Protein AF-A0ABD1F8D3-F1 (afdb_monomer_lite)

Radius of gyration: 22.79 Å; chains: 1; bounding box: 66×43×37 Å

InterPro domains:
  IPR031733 Dynein attachment factor, N-terminal [PF15867] (12-73)
  IPR042422 Coiled-coil domain-containing protein 103 [PTHR28572] (12-74)

Sequence (77 aa):
MASSNSKKQLEFLYSQLQSDLESDTRYWLRNDAKLKAVVTAKSYEEFRESVDAAHLQPLSKQDIKKTTKTNWNKALQ

pLDDT: mean 86.03, std 13.29, range [49.47, 97.44]

Secondary structure (DSSP, 8-state):
-HHHHHHHHHHHHHHHHHHHHHHHHHHHHHHHHHHHHHHH-SSHHHHHHHHHHTTPPPPPTTTS-------S--S--

Organism: Hypothenemus hampei (NCBI:txid57062)

Foldseek 3Di:
DVVVVVVVVVVVVVVVVVVVVVVVVLVVQLVVQLVVCVVPPPDVVSSVCSSVCSPDDPDDPVNDDPDPPPPPPPPPD

Structure (mmCIF, N/CA/C/O backbone):
data_AF-A0ABD1F8D3-F1
#
_entry.id   AF-A0ABD1F8D3-F1
#
loop_
_atom_site.group_PDB
_atom_site.id
_atom_site.type_symbol
_atom_site.label_atom_id
_atom_site.label_alt_id
_atom_site.label_comp_id
_atom_site.label_asym_id
_atom_site.label_entity_id
_atom_site.label_seq_id
_atom_site.pdbx_PDB_ins_code
_atom_site.Cartn_x
_atom_site.Cartn_y
_atom_site.Cartn_z
_atom_site.occupancy
_atom_site.B_iso_or_equiv
_atom_site.auth_seq_id
_atom_site.auth_comp_id
_atom_site.auth_asym_id
_atom_site.auth_atom_id
_atom_site.pdbx_PDB_model_num
ATOM 1 N N . MET A 1 1 ? -38.238 2.660 17.909 1.00 53.16 1 MET A N 1
ATOM 2 C CA . MET A 1 1 ? -37.706 1.996 16.692 1.00 53.16 1 MET A CA 1
ATOM 3 C C . MET A 1 1 ? -36.777 2.892 15.857 1.00 53.16 1 MET A C 1
ATOM 5 O O . MET A 1 1 ? -35.767 2.381 15.398 1.00 53.16 1 MET A O 1
ATOM 9 N N . ALA A 1 2 ? -37.015 4.207 15.725 1.00 59.34 2 ALA A N 1
ATOM 10 C CA . ALA A 1 2 ? -36.159 5.121 14.940 1.00 59.34 2 ALA A CA 1
ATOM 11 C C . ALA A 1 2 ? -34.675 5.202 15.390 1.00 59.34 2 ALA A C 1
ATOM 13 O O . ALA A 1 2 ? -33.776 5.196 14.556 1.00 59.34 2 ALA A O 1
ATOM 14 N N . SER A 1 3 ? -34.400 5.183 16.701 1.00 63.12 3 SER A N 1
ATOM 15 C CA . SER A 1 3 ? -33.034 5.322 17.252 1.00 63.12 3 SER A CA 1
ATOM 16 C C . SER A 1 3 ? -32.077 4.170 16.890 1.00 63.12 3 SER A C 1
ATOM 18 O O . SER A 1 3 ? -30.873 4.373 16.759 1.00 63.12 3 SER A O 1
ATOM 20 N N . SER A 1 4 ? -32.599 2.958 16.675 1.00 71.25 4 SER A N 1
ATOM 21 C CA . SER A 1 4 ? -31.776 1.797 16.304 1.00 71.25 4 SER A CA 1
ATOM 22 C C . SER A 1 4 ? -31.340 1.844 14.833 1.00 71.25 4 SER A C 1
ATOM 24 O O . SER A 1 4 ? -30.287 1.314 14.486 1.00 71.25 4 SER A O 1
ATOM 26 N N . ASN A 1 5 ? -32.110 2.524 13.977 1.00 82.38 5 ASN A N 1
ATOM 27 C CA . ASN A 1 5 ? -31.813 2.634 12.551 1.00 82.38 5 ASN A CA 1
ATOM 28 C C . ASN A 1 5 ? -30.717 3.679 12.278 1.00 82.38 5 ASN A C 1
ATOM 30 O O . ASN A 1 5 ? -29.777 3.403 11.538 1.00 82.38 5 ASN A O 1
ATOM 34 N N . SER A 1 6 ? -30.758 4.825 12.970 1.00 85.31 6 SER A N 1
ATOM 35 C CA . SER A 1 6 ? -29.702 5.844 12.866 1.00 85.31 6 SER A CA 1
ATOM 36 C C . SER A 1 6 ? -28.339 5.339 13.340 1.00 85.31 6 SER A C 1
ATOM 38 O O . SER A 1 6 ? -27.331 5.655 12.719 1.00 85.31 6 SER A O 1
ATOM 40 N N . LYS A 1 7 ? -28.292 4.510 14.394 1.00 90.38 7 LYS A N 1
ATOM 41 C CA . LYS A 1 7 ? -27.034 3.881 14.830 1.00 90.38 7 LYS A CA 1
ATOM 42 C C . LYS A 1 7 ? -26.456 2.965 13.751 1.00 90.38 7 LYS A C 1
ATOM 44 O O . LYS A 1 7 ? -25.278 3.058 13.450 1.00 90.38 7 LYS A O 1
ATOM 49 N N . LYS A 1 8 ? -27.286 2.127 13.123 1.00 91.25 8 LYS A N 1
ATOM 50 C CA . LYS A 1 8 ? -26.838 1.244 12.034 1.00 91.25 8 LYS A CA 1
ATOM 51 C C . LYS A 1 8 ? -26.337 2.022 10.817 1.00 91.25 8 LYS A C 1
ATOM 53 O O . LYS A 1 8 ? -25.339 1.627 10.229 1.00 91.25 8 LYS A O 1
ATOM 58 N N . GLN A 1 9 ? -26.998 3.124 10.460 1.00 94.25 9 GLN A N 1
ATOM 59 C CA . GLN A 1 9 ? -26.524 4.000 9.385 1.00 94.25 9 GLN A CA 1
ATOM 60 C C . GLN A 1 9 ? -25.176 4.647 9.715 1.00 94.25 9 GLN A C 1
ATOM 62 O O . GLN A 1 9 ? -24.333 4.744 8.830 1.00 94.25 9 GLN A O 1
ATOM 67 N N . LEU A 1 10 ? -24.966 5.059 10.969 1.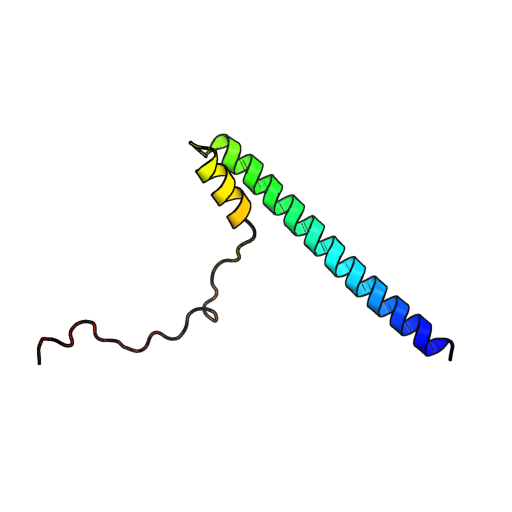00 95.06 10 LEU A N 1
ATOM 68 C CA . LEU A 1 10 ? -23.695 5.629 11.413 1.00 95.06 10 LEU A CA 1
ATOM 69 C C . LEU A 1 10 ? -22.550 4.612 11.290 1.00 95.06 10 LEU A C 1
ATOM 71 O O . LEU A 1 10 ? -21.526 4.925 10.695 1.00 95.06 10 LEU A O 1
ATOM 75 N N . GLU A 1 11 ? -22.746 3.395 11.802 1.00 96.31 11 GLU A N 1
ATOM 76 C CA . GLU A 1 11 ? -21.748 2.316 11.725 1.00 96.31 11 GLU A CA 1
ATOM 77 C C . GLU A 1 11 ? -21.428 1.940 10.274 1.00 96.31 11 GLU A C 1
ATOM 79 O O . GLU A 1 11 ? -20.266 1.793 9.900 1.00 96.31 11 GLU A O 1
ATOM 84 N N . PHE A 1 12 ? -22.458 1.840 9.427 1.00 96.50 12 PHE A N 1
ATOM 85 C CA . PHE A 1 12 ? -22.281 1.593 7.999 1.00 96.50 12 PHE A CA 1
ATOM 86 C C . PHE A 1 12 ? -21.446 2.693 7.335 1.00 96.50 12 PHE A C 1
ATOM 88 O O . PHE A 1 12 ? -20.490 2.395 6.622 1.00 96.50 12 PHE A O 1
ATOM 95 N N . LEU A 1 13 ? -21.774 3.961 7.597 1.00 96.56 13 LEU A N 1
ATOM 96 C CA . LEU A 1 13 ? -21.055 5.093 7.018 1.00 96.56 13 LEU A CA 1
ATOM 97 C C . LEU A 1 13 ? -19.599 5.144 7.495 1.00 96.56 13 LEU A C 1
ATOM 99 O O . LEU A 1 13 ? -18.708 5.433 6.702 1.00 96.56 13 LEU A O 1
ATOM 103 N N . TYR A 1 14 ? -19.352 4.826 8.766 1.00 97.19 14 TYR A N 1
ATOM 104 C CA . TYR A 1 14 ? -18.002 4.761 9.315 1.00 97.19 14 TYR A CA 1
ATOM 105 C C . TYR A 1 14 ? -17.178 3.650 8.657 1.00 97.19 14 TYR A C 1
ATOM 107 O O . TYR A 1 14 ? -16.056 3.889 8.219 1.00 97.19 14 TYR A O 1
ATOM 115 N N . SER A 1 15 ? -17.755 2.454 8.508 1.00 96.81 15 SER A N 1
ATOM 116 C CA . SER A 1 15 ? -17.108 1.344 7.801 1.00 96.81 15 SER A CA 1
ATOM 117 C C . SER A 1 15 ? -16.821 1.679 6.337 1.00 96.81 15 SER A C 1
ATOM 119 O O . SER A 1 15 ? -15.764 1.309 5.826 1.00 96.81 15 SER A O 1
ATOM 121 N N . GLN A 1 16 ? -17.746 2.361 5.657 1.00 97.44 16 GLN A N 1
ATOM 122 C CA . GLN A 1 16 ? -17.552 2.787 4.274 1.00 97.44 16 GLN A CA 1
ATOM 123 C C . GLN A 1 16 ? -16.396 3.786 4.174 1.00 97.44 16 GLN A C 1
ATOM 125 O O . GLN A 1 16 ? -15.481 3.587 3.382 1.00 97.44 16 GLN A O 1
ATOM 130 N N . LEU A 1 17 ? -16.386 4.801 5.042 1.00 97.19 17 LEU A N 1
ATOM 131 C CA . LEU A 1 17 ? -15.317 5.793 5.098 1.00 97.19 17 LEU A CA 1
ATOM 132 C C . LEU A 1 17 ? -13.951 5.148 5.366 1.00 97.19 17 LEU A C 1
ATOM 134 O O . LEU A 1 17 ? -12.969 5.492 4.715 1.00 97.19 17 LEU A O 1
ATOM 138 N N . GLN A 1 18 ? -13.888 4.196 6.300 1.00 97.44 18 GLN A N 1
ATOM 139 C CA . GLN A 1 18 ? -12.670 3.445 6.603 1.00 97.44 18 GLN A CA 1
ATOM 140 C C . GLN A 1 18 ? -12.152 2.711 5.355 1.00 97.44 18 GLN A C 1
ATOM 142 O O . GLN A 1 18 ? -10.973 2.814 5.018 1.00 97.44 18 GLN A O 1
ATOM 147 N N . SER A 1 19 ? -13.039 2.012 4.640 1.00 96.94 19 SER A N 1
ATOM 148 C CA . SER A 1 19 ? -12.702 1.296 3.405 1.00 96.94 19 SER A CA 1
ATOM 149 C C . SER A 1 19 ? -12.188 2.236 2.312 1.00 96.94 19 SER A C 1
ATOM 151 O O . SER A 1 19 ? -11.200 1.924 1.640 1.00 96.94 19 SER A O 1
ATOM 153 N N . ASP A 1 20 ? -12.832 3.391 2.146 1.00 97.25 20 ASP A N 1
ATOM 154 C CA . ASP A 1 20 ? -12.461 4.381 1.136 1.00 97.25 20 ASP A CA 1
ATOM 155 C C . ASP A 1 20 ? -11.077 4.978 1.436 1.00 97.25 20 ASP A C 1
ATOM 157 O O . ASP A 1 20 ? -10.214 5.017 0.558 1.00 97.25 20 ASP A O 1
ATOM 161 N N . LEU A 1 21 ? -10.804 5.330 2.699 1.00 97.31 21 LEU A N 1
ATOM 162 C CA . LEU A 1 21 ? -9.491 5.825 3.132 1.00 97.31 21 LEU A CA 1
ATOM 163 C C . LEU A 1 21 ? -8.375 4.801 2.911 1.00 97.31 21 LEU A C 1
ATOM 165 O O . LEU A 1 21 ? -7.274 5.145 2.467 1.00 97.31 21 LEU A O 1
ATOM 169 N N . GLU A 1 22 ? -8.633 3.531 3.216 1.00 94.69 22 GLU A N 1
ATOM 170 C CA . GLU A 1 22 ? -7.658 2.478 2.964 1.00 94.69 22 GLU A CA 1
ATOM 171 C C . GLU A 1 22 ? -7.418 2.261 1.464 1.00 94.69 22 GLU A C 1
ATOM 173 O O . GLU A 1 22 ? -6.284 2.010 1.048 1.00 94.69 22 GLU A O 1
ATOM 178 N N . SER A 1 23 ? -8.468 2.347 0.644 1.00 94.31 23 SER A N 1
ATOM 179 C CA . SER A 1 23 ? -8.361 2.265 -0.814 1.00 94.31 23 SER A CA 1
ATOM 180 C C . SER A 1 23 ? -7.490 3.391 -1.369 1.00 94.31 23 SER A C 1
ATOM 182 O O . SER A 1 23 ? -6.552 3.120 -2.122 1.00 94.31 23 SER A O 1
ATOM 184 N N . ASP A 1 24 ? -7.727 4.626 -0.931 1.00 96.38 24 ASP A N 1
ATOM 185 C CA . ASP A 1 24 ? -6.927 5.788 -1.320 1.00 96.38 24 ASP A CA 1
ATOM 186 C C . ASP A 1 24 ? -5.469 5.640 -0.888 1.00 96.38 24 ASP A C 1
ATOM 188 O O . ASP A 1 24 ? -4.547 5.864 -1.675 1.00 96.38 24 ASP A O 1
ATOM 192 N N . THR A 1 25 ? -5.239 5.180 0.342 1.00 94.31 25 THR A N 1
ATOM 193 C CA . THR A 1 25 ? -3.885 4.924 0.847 1.00 94.31 25 THR A CA 1
ATOM 194 C C . THR A 1 25 ? -3.157 3.903 -0.031 1.00 94.31 25 THR A C 1
ATOM 196 O O . THR A 1 25 ? -2.022 4.137 -0.455 1.00 94.31 25 THR A O 1
ATOM 199 N N . ARG A 1 26 ? -3.819 2.787 -0.370 1.00 92.38 26 ARG A N 1
ATOM 200 C CA . ARG A 1 26 ? -3.267 1.757 -1.265 1.00 92.38 26 ARG A CA 1
ATOM 201 C C . ARG A 1 26 ? -3.008 2.304 -2.671 1.00 92.38 26 ARG A C 1
ATOM 203 O O . ARG A 1 26 ? -1.986 1.966 -3.271 1.00 92.38 26 ARG A O 1
ATOM 210 N N . TYR A 1 27 ? -3.894 3.152 -3.191 1.00 94.25 27 TYR A N 1
ATOM 211 C CA . TYR A 1 27 ? -3.747 3.783 -4.503 1.00 94.25 27 TYR A CA 1
ATOM 212 C C . TYR A 1 27 ? -2.483 4.645 -4.581 1.00 94.25 27 TYR A C 1
ATOM 214 O O . TYR A 1 27 ? -1.668 4.468 -5.493 1.00 94.25 27 TYR A O 1
ATOM 222 N N . TRP A 1 28 ? -2.283 5.530 -3.602 1.00 95.12 28 TRP A N 1
ATOM 223 C CA . TRP A 1 28 ? -1.117 6.411 -3.557 1.00 95.12 28 TRP A CA 1
ATOM 224 C C . TRP A 1 28 ? 0.190 5.636 -3.422 1.00 95.12 28 TRP A C 1
ATOM 226 O O . TRP A 1 28 ? 1.123 5.871 -4.189 1.00 95.12 28 TRP A O 1
ATOM 236 N N . LEU A 1 29 ? 0.229 4.657 -2.518 1.00 93.88 29 LEU A N 1
ATOM 237 C CA . LEU A 1 29 ? 1.397 3.810 -2.297 1.00 93.88 29 LEU A CA 1
ATOM 238 C C . LEU A 1 29 ? 1.798 3.036 -3.562 1.00 93.88 29 LEU A C 1
ATOM 240 O O . LEU A 1 29 ? 2.970 2.982 -3.933 1.00 93.88 29 LEU A O 1
ATOM 244 N N . ARG A 1 30 ? 0.810 2.473 -4.270 1.00 94.19 30 ARG A N 1
ATOM 245 C CA . ARG A 1 30 ? 1.049 1.727 -5.508 1.00 94.19 30 ARG A CA 1
ATOM 246 C C . ARG A 1 30 ? 1.551 2.637 -6.623 1.00 94.19 30 ARG A C 1
ATOM 248 O O . ARG A 1 30 ? 2.395 2.223 -7.410 1.00 94.19 30 ARG A O 1
ATOM 255 N N . ASN A 1 31 ? 1.040 3.860 -6.720 1.00 94.88 31 ASN A N 1
ATOM 256 C CA . ASN A 1 31 ? 1.491 4.806 -7.736 1.00 94.88 31 ASN A CA 1
ATOM 257 C C . ASN A 1 31 ? 2.905 5.325 -7.467 1.00 94.88 31 ASN A C 1
ATOM 259 O O . ASN A 1 31 ? 3.691 5.402 -8.407 1.00 94.88 31 ASN A O 1
ATOM 263 N N . ASP A 1 32 ? 3.257 5.593 -6.209 1.00 95.62 32 ASP A N 1
ATOM 264 C CA . ASP A 1 32 ? 4.640 5.895 -5.824 1.00 95.62 32 ASP A CA 1
ATOM 265 C C . ASP A 1 32 ? 5.585 4.743 -6.207 1.00 95.62 32 ASP A C 1
ATOM 267 O O . ASP A 1 32 ? 6.615 4.959 -6.849 1.00 95.62 32 ASP A O 1
ATOM 271 N N . ALA A 1 33 ? 5.187 3.497 -5.933 1.00 94.62 33 ALA A N 1
ATOM 272 C CA . ALA A 1 33 ? 5.948 2.326 -6.354 1.00 94.62 33 ALA A CA 1
ATOM 273 C C . ALA A 1 33 ? 6.063 2.206 -7.880 1.00 94.62 33 ALA A C 1
ATOM 275 O O . ALA A 1 33 ? 7.147 1.919 -8.373 1.00 94.62 33 ALA A O 1
ATOM 276 N N . LYS A 1 34 ? 5.000 2.487 -8.650 1.00 95.81 34 LYS A N 1
ATOM 277 C CA . LYS A 1 34 ? 5.071 2.515 -10.126 1.00 95.81 34 LYS A CA 1
ATOM 278 C C . LYS A 1 34 ? 6.075 3.555 -10.621 1.00 95.81 34 LYS A C 1
ATOM 280 O O . LYS A 1 34 ? 6.850 3.254 -11.523 1.00 95.81 34 LYS A O 1
ATOM 285 N N . LEU A 1 35 ? 6.072 4.758 -10.042 1.00 95.88 35 LEU A N 1
ATOM 286 C CA . LEU A 1 35 ? 6.998 5.835 -10.410 1.00 95.88 35 LEU A CA 1
ATOM 287 C C . LEU A 1 35 ? 8.454 5.486 -10.082 1.00 95.88 35 LEU A C 1
ATOM 289 O O . LEU A 1 35 ? 9.353 5.875 -10.819 1.00 95.88 35 LEU A O 1
ATOM 293 N N . LYS A 1 36 ? 8.700 4.731 -9.009 1.00 94.38 36 LYS A N 1
ATOM 294 C CA . LYS A 1 36 ? 10.036 4.206 -8.690 1.00 94.38 36 LYS A CA 1
ATOM 295 C C . LYS A 1 36 ? 10.422 3.060 -9.624 1.00 94.38 36 LYS A C 1
ATOM 297 O O . LYS A 1 36 ? 11.485 3.086 -10.233 1.00 94.38 36 LYS A O 1
ATOM 302 N N . ALA A 1 37 ? 9.535 2.087 -9.791 1.00 94.94 37 ALA A N 1
ATOM 303 C CA . ALA A 1 37 ? 9.795 0.890 -10.574 1.00 94.94 37 ALA A CA 1
ATOM 304 C C . ALA A 1 37 ? 9.996 1.197 -12.063 1.00 94.94 37 ALA A C 1
ATOM 306 O O . ALA A 1 37 ? 10.804 0.534 -12.703 1.00 94.94 37 ALA A O 1
ATOM 307 N N . VAL A 1 38 ? 9.331 2.216 -12.623 1.00 94.19 38 VAL A N 1
ATOM 308 C CA . VAL A 1 38 ? 9.510 2.584 -14.041 1.00 94.19 38 VAL A CA 1
ATOM 309 C C . VAL A 1 38 ? 10.936 3.047 -14.356 1.00 94.19 38 VAL A C 1
ATOM 311 O O . VAL A 1 38 ? 11.385 2.884 -15.486 1.00 94.19 38 VAL A O 1
ATOM 314 N N . VAL A 1 39 ? 11.655 3.607 -13.375 1.00 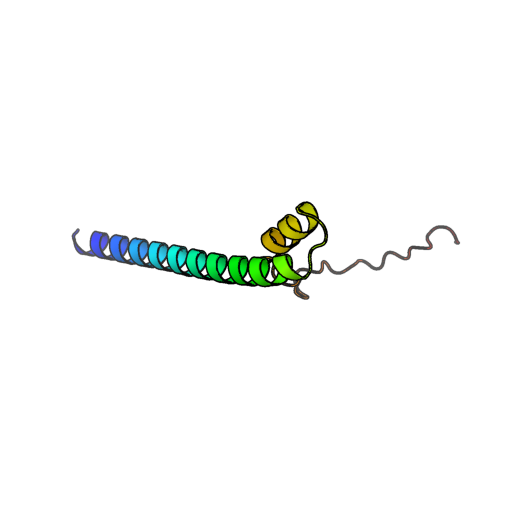94.12 39 VAL A N 1
ATOM 315 C CA . VAL A 1 39 ? 13.046 4.051 -13.553 1.00 94.12 39 VAL A CA 1
ATOM 316 C C . VAL A 1 39 ? 14.072 3.005 -13.123 1.00 94.12 39 VAL A C 1
ATOM 318 O O . VAL A 1 39 ? 15.199 3.040 -13.610 1.00 94.12 39 VAL A O 1
ATOM 321 N N . THR A 1 40 ? 13.717 2.080 -12.226 1.00 92.50 40 THR A N 1
ATOM 322 C CA . THR A 1 40 ? 14.666 1.091 -11.686 1.00 92.50 40 THR A CA 1
ATOM 323 C C . THR A 1 40 ? 14.557 -0.300 -12.305 1.00 92.50 40 THR A C 1
ATOM 325 O O . THR A 1 40 ? 15.566 -1.001 -12.361 1.00 92.50 40 THR A O 1
ATOM 328 N N . ALA A 1 41 ? 13.366 -0.728 -12.731 1.00 94.25 41 ALA A N 1
ATOM 329 C CA . ALA A 1 41 ? 13.134 -2.099 -13.175 1.00 94.25 41 ALA A CA 1
ATOM 330 C C . ALA A 1 41 ? 13.721 -2.354 -14.569 1.00 94.25 41 ALA A C 1
ATOM 332 O O . ALA A 1 41 ? 13.576 -1.550 -15.490 1.00 94.25 41 ALA A O 1
ATOM 333 N N . LYS A 1 42 ? 14.351 -3.517 -14.738 1.00 94.44 42 LYS A N 1
ATOM 334 C CA . LYS A 1 42 ? 14.955 -3.964 -16.005 1.00 94.44 42 LYS A CA 1
ATOM 335 C C . LYS A 1 42 ? 14.018 -4.849 -16.822 1.00 94.44 42 LYS A C 1
ATOM 337 O O . LYS A 1 42 ? 14.283 -5.115 -17.992 1.00 94.44 42 LYS A O 1
ATOM 342 N N . SER A 1 43 ? 12.943 -5.332 -16.203 1.00 96.19 43 S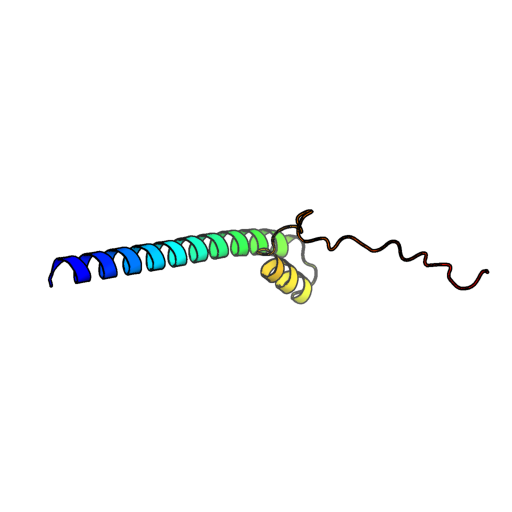ER A N 1
ATOM 343 C CA . SER A 1 43 ? 11.930 -6.180 -16.825 1.00 96.19 43 SER A CA 1
ATOM 344 C C . SER A 1 43 ? 10.539 -5.851 -16.289 1.00 96.19 43 SER A C 1
ATOM 346 O O . SER A 1 43 ? 10.391 -5.282 -15.206 1.00 96.19 43 SER A O 1
ATOM 348 N N . TYR A 1 44 ? 9.508 -6.233 -17.043 1.00 94.69 44 TYR A N 1
ATOM 349 C CA . TYR A 1 44 ? 8.128 -6.074 -16.588 1.00 94.69 44 TYR A CA 1
ATOM 350 C C . TYR A 1 44 ? 7.828 -6.905 -15.334 1.00 94.69 44 TYR A C 1
ATOM 352 O O . TYR A 1 44 ? 7.060 -6.457 -14.488 1.00 94.69 44 TYR A O 1
ATOM 360 N N . GLU A 1 45 ? 8.444 -8.081 -15.195 1.00 95.69 45 GLU A N 1
ATOM 361 C CA . GLU A 1 45 ? 8.241 -8.933 -14.020 1.00 95.69 45 GLU A CA 1
ATOM 362 C C . GLU A 1 45 ? 8.740 -8.235 -12.750 1.00 95.69 45 GLU A C 1
ATOM 364 O O . GLU A 1 45 ? 7.982 -8.062 -11.803 1.00 95.69 45 GLU A O 1
ATOM 369 N N . GLU A 1 46 ? 9.961 -7.697 -12.783 1.00 93.19 46 GLU A N 1
ATOM 370 C CA . GLU A 1 46 ? 10.530 -6.924 -11.671 1.00 93.19 46 GLU A CA 1
ATOM 371 C C . GLU A 1 46 ? 9.684 -5.680 -11.345 1.00 93.19 46 GLU A C 1
ATOM 373 O O . GLU A 1 46 ? 9.456 -5.350 -10.179 1.00 93.19 46 GLU A O 1
ATOM 378 N N . PHE A 1 47 ? 9.162 -5.003 -12.374 1.00 95.25 47 PHE A N 1
ATOM 379 C CA . PHE A 1 47 ? 8.229 -3.893 -12.189 1.00 95.25 47 PHE A CA 1
ATOM 380 C C . PHE A 1 47 ? 6.954 -4.346 -11.466 1.00 95.25 47 PHE A C 1
ATOM 382 O O . PHE A 1 47 ? 6.522 -3.706 -10.506 1.00 95.25 47 PHE A O 1
ATOM 389 N N . ARG A 1 48 ? 6.350 -5.448 -11.921 1.00 94.81 48 ARG A N 1
ATOM 390 C CA . ARG A 1 48 ? 5.114 -5.996 -11.362 1.00 94.81 48 ARG A CA 1
ATOM 391 C C . ARG A 1 48 ? 5.311 -6.401 -9.906 1.00 94.81 48 ARG A C 1
ATOM 393 O O . ARG A 1 48 ? 4.526 -5.977 -9.063 1.00 94.81 48 ARG A O 1
ATOM 400 N N . GLU A 1 49 ? 6.366 -7.154 -9.611 1.00 94.38 49 GLU A N 1
ATOM 401 C CA . GLU A 1 49 ? 6.700 -7.590 -8.256 1.00 94.38 49 GLU A CA 1
ATOM 402 C C . GLU A 1 49 ? 6.928 -6.398 -7.320 1.00 94.38 49 GLU A C 1
ATOM 404 O O . GLU A 1 49 ? 6.383 -6.373 -6.219 1.00 94.38 49 GLU A O 1
ATOM 409 N N . SER A 1 50 ? 7.660 -5.370 -7.764 1.00 93.12 50 SER A N 1
ATOM 410 C CA . SER A 1 50 ? 7.912 -4.166 -6.963 1.00 93.12 50 SER A CA 1
ATOM 411 C C . SER A 1 50 ? 6.623 -3.407 -6.629 1.00 93.12 50 SER A C 1
ATOM 413 O O . SER A 1 50 ? 6.395 -3.015 -5.482 1.00 93.12 50 SER A O 1
ATOM 415 N N . VAL A 1 51 ? 5.748 -3.233 -7.622 1.00 94.50 51 VAL A N 1
ATOM 416 C CA . VAL A 1 51 ? 4.469 -2.531 -7.463 1.00 94.50 51 VAL A CA 1
ATOM 417 C C . VAL A 1 51 ? 3.488 -3.331 -6.604 1.00 94.50 51 VAL A C 1
ATOM 419 O O . VAL A 1 51 ? 2.768 -2.745 -5.793 1.00 94.50 51 VAL A O 1
ATOM 422 N N . ASP A 1 52 ? 3.446 -4.652 -6.767 1.00 93.00 52 ASP A N 1
ATOM 423 C CA . ASP A 1 52 ? 2.560 -5.522 -5.997 1.00 93.00 52 ASP A CA 1
ATOM 424 C C . ASP A 1 52 ? 3.060 -5.684 -4.555 1.00 93.00 52 ASP A C 1
ATOM 426 O O . ASP A 1 52 ? 2.245 -5.682 -3.642 1.00 93.00 52 ASP A O 1
ATOM 430 N N . ALA A 1 53 ? 4.370 -5.708 -4.304 1.00 92.38 53 ALA A N 1
ATOM 431 C CA . ALA A 1 53 ? 4.936 -5.791 -2.955 1.00 92.38 53 ALA A CA 1
ATOM 432 C C . ALA A 1 53 ? 4.892 -4.466 -2.170 1.00 92.38 53 ALA A C 1
ATOM 434 O O . ALA A 1 53 ? 5.117 -4.465 -0.961 1.00 92.38 53 ALA A O 1
ATOM 435 N N . ALA A 1 54 ? 4.578 -3.338 -2.815 1.00 90.19 54 ALA A N 1
ATOM 436 C CA . ALA A 1 54 ? 4.656 -2.006 -2.210 1.00 90.19 54 ALA A CA 1
ATOM 437 C C . ALA A 1 54 ? 3.807 -1.828 -0.940 1.00 90.19 54 ALA A C 1
ATOM 439 O O . ALA A 1 54 ? 4.164 -1.042 -0.070 1.00 90.19 54 ALA A O 1
ATOM 440 N N . HIS A 1 55 ? 2.690 -2.553 -0.837 1.00 86.81 55 HIS A N 1
ATOM 441 C CA . HIS A 1 55 ? 1.759 -2.494 0.295 1.00 86.81 55 HIS A CA 1
ATOM 442 C C . HIS A 1 55 ? 2.130 -3.400 1.470 1.00 86.81 55 HIS A C 1
ATOM 444 O O . HIS A 1 55 ? 1.442 -3.381 2.491 1.00 86.81 55 HIS A O 1
ATOM 450 N N . LEU A 1 56 ? 3.200 -4.186 1.344 1.00 89.31 56 LEU A N 1
ATOM 451 C CA . LEU A 1 56 ? 3.674 -5.045 2.418 1.00 89.31 56 LEU A CA 1
ATOM 452 C C . LEU A 1 56 ? 4.343 -4.201 3.504 1.00 89.31 56 LEU A C 1
ATOM 454 O O . LEU A 1 56 ? 5.220 -3.378 3.239 1.00 89.31 56 LEU A O 1
ATOM 458 N N . GLN A 1 57 ? 3.936 -4.425 4.751 1.00 81.31 57 GLN A N 1
ATOM 459 C CA . GLN A 1 57 ? 4.578 -3.802 5.900 1.00 81.31 57 GLN A CA 1
ATOM 460 C C . GLN A 1 57 ? 5.848 -4.576 6.285 1.00 81.31 57 GLN A C 1
ATOM 462 O O . GLN A 1 57 ? 5.891 -5.801 6.141 1.00 81.31 57 GLN A O 1
ATOM 467 N N . PRO A 1 58 ? 6.883 -3.892 6.804 1.00 82.94 58 PRO A N 1
ATOM 468 C CA . PRO A 1 58 ? 8.040 -4.565 7.374 1.00 82.94 58 PRO A CA 1
ATOM 469 C C . PRO A 1 58 ? 7.616 -5.515 8.498 1.00 82.94 58 PRO A C 1
ATOM 471 O O . PRO A 1 58 ? 6.775 -5.162 9.325 1.00 82.94 58 PRO A O 1
ATOM 474 N N . LEU A 1 59 ? 8.243 -6.692 8.563 1.00 82.88 59 LEU A N 1
ATOM 475 C CA . LEU A 1 59 ? 8.022 -7.640 9.654 1.00 82.88 59 LEU A CA 1
ATOM 476 C C . LEU A 1 59 ? 8.382 -6.992 10.995 1.00 82.88 59 LEU A C 1
ATOM 478 O O . LEU A 1 59 ? 9.501 -6.507 11.192 1.00 82.88 59 LEU A O 1
ATOM 482 N N . SER A 1 60 ? 7.447 -7.011 11.938 1.00 83.31 60 SER A N 1
ATOM 483 C CA . SER A 1 60 ? 7.691 -6.556 13.299 1.00 83.31 60 SER A CA 1
ATOM 484 C C . SER A 1 60 ? 8.350 -7.661 14.132 1.00 83.31 60 SER A C 1
ATOM 486 O O . SER A 1 60 ? 8.284 -8.852 13.823 1.00 83.31 60 SER A O 1
ATOM 488 N N . LYS A 1 61 ? 8.953 -7.288 15.269 1.00 79.50 61 LYS A N 1
ATOM 489 C CA . LYS A 1 61 ? 9.503 -8.260 16.237 1.00 79.50 61 LYS A CA 1
ATOM 490 C C . LYS A 1 61 ? 8.451 -9.241 16.768 1.00 79.50 61 LYS A C 1
ATOM 492 O O . LYS A 1 61 ? 8.827 -10.297 17.265 1.00 79.50 61 LYS A O 1
ATOM 497 N N . GLN A 1 62 ? 7.170 -8.879 16.699 1.00 79.69 62 GLN A N 1
ATOM 498 C CA . GLN A 1 62 ? 6.060 -9.727 17.130 1.00 79.69 62 GLN A CA 1
ATOM 499 C C . GLN A 1 62 ? 5.718 -10.794 16.080 1.00 79.69 62 GLN A C 1
ATOM 501 O O . GLN A 1 62 ? 5.278 -11.880 16.448 1.00 79.69 62 GLN A O 1
ATOM 506 N N . ASP A 1 63 ? 6.002 -10.525 14.804 1.00 78.50 63 ASP A N 1
ATOM 507 C CA . ASP A 1 63 ? 5.778 -11.460 13.692 1.00 78.50 63 ASP A CA 1
ATOM 508 C C . ASP A 1 63 ? 6.869 -12.539 13.614 1.00 78.50 63 ASP A C 1
ATOM 510 O O . ASP A 1 63 ? 6.684 -13.613 13.035 1.00 78.50 63 ASP A O 1
ATOM 514 N N . ILE A 1 64 ? 8.021 -12.283 14.242 1.00 83.88 64 ILE A N 1
ATOM 515 C CA . ILE A 1 64 ? 9.119 -13.241 14.344 1.00 83.88 64 ILE A CA 1
ATOM 516 C C . ILE A 1 64 ? 8.770 -14.264 15.432 1.00 83.88 64 ILE A C 1
ATOM 518 O O . ILE A 1 64 ? 8.928 -14.010 16.629 1.00 83.88 64 ILE A O 1
ATOM 522 N N . LYS A 1 65 ? 8.338 -15.468 15.026 1.00 76.62 65 LYS A N 1
ATOM 523 C CA . LYS A 1 65 ? 8.253 -16.616 15.945 1.00 76.62 65 LYS A CA 1
ATOM 524 C C . LYS A 1 65 ? 9.605 -16.774 16.641 1.00 76.62 65 LYS A C 1
ATOM 526 O O . LYS A 1 65 ? 10.629 -16.853 15.963 1.00 76.62 65 LYS A O 1
ATOM 531 N N . LYS A 1 66 ? 9.611 -16.833 17.982 1.00 68.50 66 LYS A N 1
ATOM 532 C CA . LYS A 1 66 ? 10.822 -17.120 18.7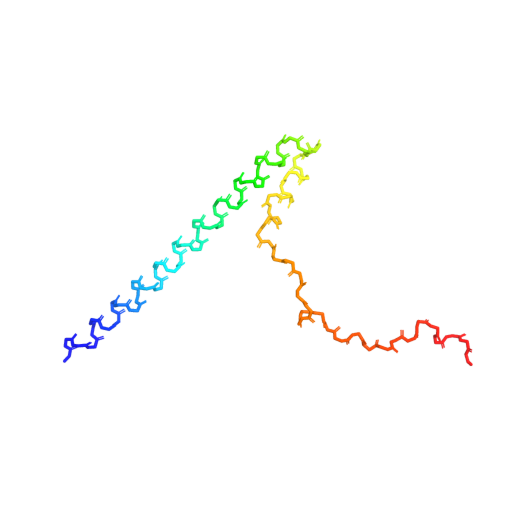68 1.00 68.50 66 LYS A CA 1
ATOM 533 C C . LYS A 1 66 ? 11.455 -18.376 18.188 1.00 68.50 66 LYS A C 1
ATOM 535 O O . LYS A 1 66 ? 10.892 -19.462 18.323 1.00 68.50 66 LYS A O 1
ATOM 540 N N . THR A 1 67 ? 12.585 -18.220 17.509 1.00 64.50 67 THR A N 1
ATOM 541 C CA . THR A 1 67 ? 13.311 -19.361 16.978 1.00 64.50 67 THR A CA 1
ATOM 542 C C . THR A 1 67 ? 13.706 -20.195 18.189 1.00 64.50 67 THR A C 1
ATOM 544 O O . THR A 1 67 ? 14.446 -19.756 19.075 1.00 64.50 67 THR A O 1
ATOM 547 N N . THR A 1 68 ? 13.156 -21.402 18.305 1.00 64.06 68 THR A N 1
ATOM 548 C CA . THR A 1 68 ? 13.805 -22.407 19.136 1.00 64.06 68 THR A CA 1
ATOM 549 C C . THR A 1 68 ? 15.210 -22.515 18.570 1.00 64.06 68 THR A C 1
ATOM 551 O O .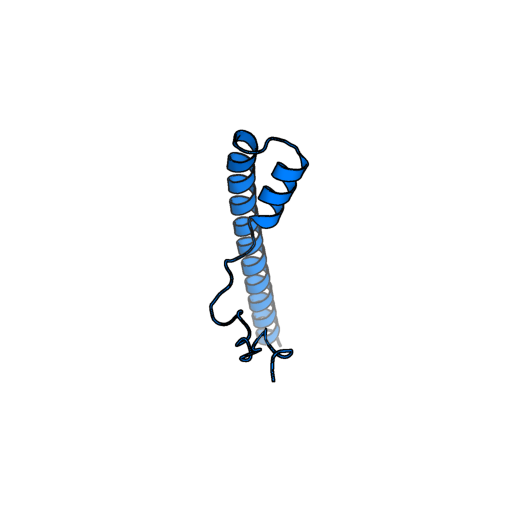 THR A 1 68 ? 15.344 -22.840 17.396 1.00 64.06 68 THR A O 1
ATOM 554 N N . LYS A 1 69 ? 16.225 -22.078 19.328 1.00 64.19 69 LYS A N 1
ATOM 555 C CA . LYS A 1 69 ? 17.335 -22.906 19.831 1.00 64.19 69 LYS A CA 1
ATOM 556 C C . LYS A 1 69 ? 17.732 -24.157 19.031 1.00 64.19 69 LYS A C 1
ATOM 558 O O . LYS A 1 69 ? 18.229 -25.082 19.658 1.00 64.19 69 LYS A O 1
ATOM 563 N N . THR A 1 70 ? 17.487 -24.274 17.732 1.00 65.94 70 THR A N 1
ATOM 564 C CA . THR A 1 70 ? 17.788 -25.482 16.973 1.00 65.94 70 THR A CA 1
ATOM 565 C C . THR A 1 70 ? 19.259 -25.401 16.642 1.00 65.94 70 THR A C 1
ATOM 567 O O . THR A 1 70 ? 19.675 -24.687 15.734 1.00 65.94 70 THR A O 1
ATOM 570 N N . ASN A 1 71 ? 20.058 -26.085 17.455 1.00 65.56 71 ASN A N 1
ATOM 571 C CA . ASN A 1 71 ? 21.466 -26.274 17.179 1.00 65.56 71 ASN A CA 1
ATOM 572 C C . ASN A 1 71 ? 21.556 -27.082 15.878 1.00 65.56 71 ASN A C 1
ATOM 574 O O . ASN A 1 71 ? 21.176 -28.251 15.851 1.00 65.56 71 ASN A O 1
ATOM 578 N N . TRP A 1 72 ? 21.987 -26.441 14.792 1.00 68.94 72 TRP A N 1
ATOM 579 C CA . TRP A 1 72 ? 22.069 -27.063 13.464 1.00 68.94 72 TRP A CA 1
ATOM 580 C C . TRP A 1 72 ? 23.099 -28.208 13.414 1.00 68.94 72 TRP A C 1
ATOM 582 O O . TRP A 1 72 ? 23.033 -29.058 12.534 1.00 68.94 72 TRP A O 1
ATOM 592 N N . ASN A 1 73 ? 23.978 -28.296 14.420 1.00 70.69 73 ASN A N 1
ATOM 593 C CA . ASN A 1 73 ? 24.885 -29.418 14.657 1.00 70.69 73 ASN A CA 1
ATOM 594 C C . ASN A 1 73 ? 24.262 -30.471 15.589 1.00 70.69 73 ASN A C 1
ATOM 596 O O . ASN A 1 73 ? 24.630 -30.567 16.758 1.00 70.69 73 ASN A O 1
ATOM 600 N N . LYS A 1 74 ? 23.333 -31.288 15.081 1.00 63.28 74 LYS A N 1
ATOM 601 C CA . LYS A 1 74 ? 22.877 -32.507 15.786 1.00 63.28 74 LYS A CA 1
ATOM 602 C C .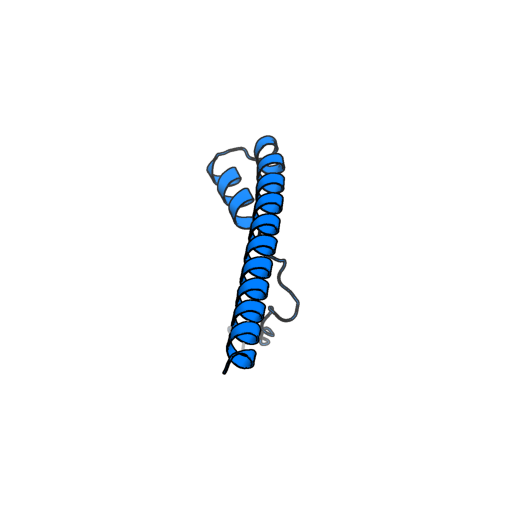 LYS A 1 74 ? 23.683 -33.769 15.442 1.00 63.28 74 LYS A C 1
ATOM 604 O O . LYS A 1 74 ? 23.397 -34.819 15.997 1.00 63.28 74 LYS A O 1
ATOM 609 N N . ALA A 1 75 ? 24.673 -33.676 14.552 1.00 59.34 75 ALA A N 1
ATOM 610 C CA . ALA A 1 75 ? 25.426 -34.825 14.034 1.00 59.34 75 ALA A CA 1
ATOM 611 C C . ALA A 1 75 ? 26.859 -34.966 14.600 1.00 59.34 75 ALA A C 1
ATOM 613 O O . ALA A 1 75 ? 27.676 -35.658 14.004 1.00 59.34 75 ALA A O 1
ATOM 614 N N . LEU A 1 76 ? 27.189 -34.299 15.714 1.00 50.34 76 LEU A N 1
ATOM 615 C CA . LEU A 1 76 ? 28.526 -34.344 16.339 1.00 50.34 76 LEU A CA 1
ATOM 616 C C . LEU A 1 76 ? 28.480 -34.675 17.847 1.00 50.34 76 LEU A C 1
ATOM 618 O O . LEU A 1 76 ? 29.277 -34.139 18.616 1.00 50.34 76 LEU A O 1
ATOM 622 N N . GLN A 1 77 ? 27.547 -35.527 18.282 1.00 49.47 77 GLN A N 1
ATOM 623 C CA . GLN A 1 77 ? 27.580 -36.144 19.616 1.00 49.47 77 GLN A CA 1
ATOM 624 C C . GLN A 1 77 ? 27.513 -37.659 19.505 1.00 49.47 77 GLN A C 1
ATOM 626 O O . GLN A 1 77 ? 26.723 -38.132 18.658 1.00 49.47 77 GLN A O 1
#